Protein AF-A0A3A2Z6E2-F1 (afdb_monomer_lite)

Structure (mmCIF, N/CA/C/O backbone):
data_AF-A0A3A2Z6E2-F1
#
_entry.id   AF-A0A3A2Z6E2-F1
#
loop_
_atom_site.group_PDB
_atom_site.id
_atom_site.type_symbol
_atom_site.label_atom_id
_atom_site.label_alt_id
_atom_site.label_comp_id
_atom_site.label_asym_id
_atom_site.label_entity_id
_atom_site.label_seq_id
_atom_site.pdbx_PDB_ins_code
_atom_site.Cartn_x
_atom_site.Cartn_y
_atom_site.Cartn_z
_atom_site.occupancy
_atom_site.B_iso_or_equiv
_atom_site.auth_seq_id
_atom_site.auth_comp_id
_atom_site.auth_asym_id
_atom_site.auth_atom_id
_atom_site.pdbx_PDB_model_num
ATOM 1 N N . MET A 1 1 ? 8.514 -3.603 -12.196 1.00 96.50 1 MET A N 1
ATOM 2 C CA . MET A 1 1 ? 9.382 -4.100 -11.099 1.00 96.50 1 MET A CA 1
ATOM 3 C C . MET A 1 1 ? 9.229 -5.622 -11.024 1.00 96.50 1 MET A C 1
ATOM 5 O O . MET A 1 1 ? 8.134 -6.071 -11.346 1.00 96.50 1 MET A O 1
ATOM 9 N N . PRO A 1 2 ? 10.244 -6.446 -10.675 1.00 97.88 2 PRO A N 1
ATOM 10 C CA . PRO A 1 2 ? 10.047 -7.892 -10.561 1.00 97.88 2 PRO A CA 1
ATOM 11 C C . PRO A 1 2 ? 8.904 -8.237 -9.587 1.00 97.88 2 PRO A C 1
ATOM 13 O O . PRO A 1 2 ? 8.837 -7.623 -8.518 1.00 97.88 2 PRO A O 1
ATOM 16 N N . PRO A 1 3 ? 8.037 -9.223 -9.897 1.00 98.06 3 PRO A N 1
ATOM 17 C CA . PRO A 1 3 ? 6.876 -9.542 -9.062 1.00 98.06 3 PRO A CA 1
ATOM 18 C C . PRO A 1 3 ? 7.224 -9.853 -7.603 1.00 98.06 3 PRO A C 1
ATOM 20 O O . PRO A 1 3 ? 6.473 -9.490 -6.706 1.00 98.06 3 PRO A O 1
ATOM 23 N N . GLY A 1 4 ? 8.382 -10.475 -7.349 1.00 98.50 4 GLY A N 1
ATOM 24 C CA . GLY A 1 4 ? 8.850 -10.756 -5.989 1.00 98.50 4 GLY A CA 1
ATOM 25 C C . GLY A 1 4 ? 9.032 -9.497 -5.135 1.00 98.50 4 GLY A C 1
ATOM 26 O O . GLY A 1 4 ? 8.620 -9.490 -3.981 1.00 98.50 4 GLY A O 1
ATOM 27 N N . VAL A 1 5 ? 9.556 -8.411 -5.716 1.00 98.56 5 VAL A N 1
ATOM 28 C CA . VAL A 1 5 ? 9.747 -7.127 -5.015 1.00 98.56 5 VAL A CA 1
ATOM 29 C C . VAL A 1 5 ? 8.400 -6.459 -4.730 1.00 98.56 5 VAL A C 1
ATOM 31 O O . VAL A 1 5 ? 8.184 -5.943 -3.640 1.00 98.56 5 VAL A O 1
ATOM 34 N N . VAL A 1 6 ? 7.458 -6.510 -5.677 1.00 98.81 6 VAL A N 1
ATOM 35 C CA . VAL A 1 6 ? 6.100 -5.973 -5.471 1.00 98.81 6 VAL A CA 1
ATOM 36 C C . VAL A 1 6 ? 5.385 -6.723 -4.343 1.00 98.81 6 VAL A C 1
ATOM 38 O O . VAL A 1 6 ? 4.826 -6.100 -3.443 1.00 98.81 6 VAL A O 1
ATOM 41 N N . LYS A 1 7 ? 5.453 -8.061 -4.340 1.00 98.81 7 LYS A N 1
ATOM 42 C CA . LYS A 1 7 ? 4.878 -8.879 -3.262 1.00 98.81 7 LYS A CA 1
ATOM 43 C C . LYS A 1 7 ? 5.528 -8.583 -1.909 1.00 98.81 7 LYS A C 1
ATOM 45 O O . LYS A 1 7 ? 4.815 -8.472 -0.915 1.00 98.81 7 LYS A O 1
ATOM 50 N N . ALA A 1 8 ? 6.850 -8.401 -1.877 1.00 98.88 8 ALA A N 1
ATOM 51 C CA . ALA A 1 8 ? 7.582 -8.030 -0.666 1.00 98.88 8 ALA A CA 1
ATOM 52 C C . ALA A 1 8 ? 7.115 -6.680 -0.099 1.00 98.88 8 ALA A C 1
ATOM 54 O O . ALA A 1 8 ? 6.876 -6.583 1.102 1.00 98.88 8 ALA A O 1
ATOM 55 N N . PHE A 1 9 ? 6.856 -5.678 -0.948 1.00 98.81 9 PHE A N 1
ATOM 56 C CA . PHE A 1 9 ? 6.237 -4.423 -0.507 1.00 98.81 9 PHE A CA 1
ATOM 57 C C . PHE A 1 9 ? 4.860 -4.638 0.132 1.00 98.81 9 PHE A C 1
ATOM 59 O O . PHE A 1 9 ? 4.569 -4.019 1.154 1.00 98.81 9 PHE A O 1
ATOM 66 N N . GLY A 1 10 ? 4.029 -5.531 -0.413 1.00 98.81 10 GLY A N 1
ATOM 67 C CA . GLY A 1 10 ? 2.759 -5.913 0.217 1.00 98.81 10 GLY A CA 1
ATOM 68 C C . GLY A 1 10 ? 2.952 -6.465 1.635 1.00 98.81 10 GLY A C 1
ATOM 69 O O . GLY A 1 10 ? 2.310 -6.005 2.577 1.00 98.81 10 GLY A O 1
ATOM 70 N N . ILE A 1 11 ? 3.904 -7.384 1.817 1.00 98.88 11 ILE A N 1
ATOM 71 C CA . ILE A 1 11 ? 4.241 -7.947 3.137 1.00 98.88 11 ILE A CA 1
ATOM 72 C C . ILE A 1 11 ? 4.726 -6.844 4.089 1.00 98.88 11 ILE A C 1
ATOM 74 O O . ILE A 1 11 ? 4.202 -6.705 5.197 1.00 98.88 11 ILE A O 1
ATOM 78 N N . LEU A 1 12 ? 5.686 -6.029 3.645 1.00 98.88 12 LEU A N 1
ATOM 79 C CA . LEU A 1 12 ? 6.286 -4.953 4.433 1.00 98.88 12 LEU A CA 1
ATOM 80 C C . LEU A 1 12 ? 5.238 -3.941 4.909 1.00 98.88 12 LEU A C 1
A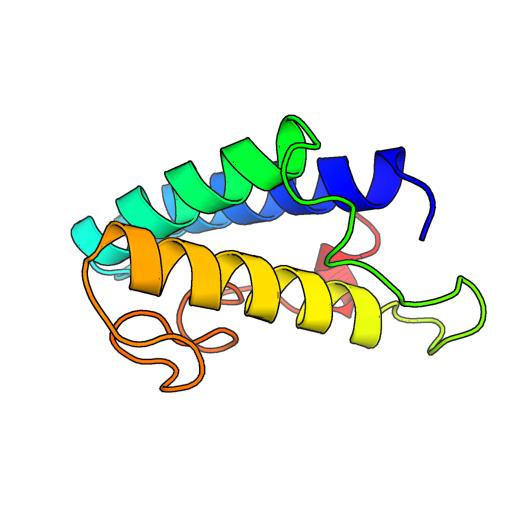TOM 82 O O . LEU A 1 12 ? 5.190 -3.611 6.094 1.00 98.88 12 LEU A O 1
ATOM 86 N N . LYS A 1 13 ? 4.379 -3.450 4.008 1.00 98.75 13 LYS A N 1
ATOM 87 C CA . LYS A 1 13 ? 3.378 -2.426 4.346 1.00 98.75 13 LYS A CA 1
ATOM 88 C C . LYS A 1 13 ? 2.272 -2.974 5.250 1.00 98.75 13 LYS A C 1
ATOM 90 O O . LYS A 1 13 ? 1.832 -2.260 6.149 1.00 98.75 13 LYS A O 1
ATOM 95 N N . GLY A 1 14 ? 1.878 -4.239 5.087 1.00 98.75 14 GLY A N 1
ATOM 96 C CA . GLY A 1 14 ? 0.952 -4.905 6.011 1.00 98.75 14 GLY A CA 1
ATOM 97 C C . GLY A 1 14 ? 1.539 -5.066 7.418 1.00 98.75 14 GLY A C 1
ATOM 98 O O . GLY A 1 14 ? 0.876 -4.762 8.415 1.00 98.75 14 GLY A O 1
ATOM 99 N N . ALA A 1 15 ? 2.812 -5.466 7.513 1.00 98.81 15 ALA A N 1
ATOM 100 C CA . ALA A 1 15 ? 3.524 -5.562 8.786 1.00 98.81 15 ALA A CA 1
ATOM 101 C C . ALA A 1 15 ? 3.661 -4.190 9.469 1.00 98.81 15 ALA A C 1
ATOM 103 O O . ALA A 1 15 ? 3.349 -4.055 10.655 1.00 98.81 15 ALA A O 1
ATOM 104 N N . ALA A 1 16 ? 4.055 -3.158 8.716 1.00 98.81 16 ALA A N 1
ATOM 105 C CA . ALA A 1 16 ? 4.178 -1.793 9.219 1.00 98.81 16 ALA A CA 1
ATOM 106 C C . ALA A 1 16 ? 2.839 -1.250 9.741 1.00 98.81 16 ALA A C 1
ATOM 108 O O . ALA A 1 16 ? 2.788 -0.727 10.852 1.00 98.81 16 ALA A O 1
ATOM 109 N N . ALA A 1 17 ? 1.741 -1.431 9.000 1.00 98.81 17 ALA A N 1
ATOM 110 C CA . ALA A 1 17 ? 0.407 -1.020 9.442 1.00 98.81 17 ALA A CA 1
ATOM 111 C C . ALA A 1 17 ? -0.013 -1.724 10.742 1.00 98.81 17 ALA A C 1
ATOM 113 O O . ALA A 1 17 ? -0.476 -1.069 11.677 1.00 98.81 17 ALA A O 1
ATOM 114 N N . THR A 1 18 ? 0.231 -3.035 10.842 1.00 98.75 18 THR A N 1
ATOM 115 C CA . THR A 1 18 ? -0.063 -3.831 12.047 1.00 98.75 18 THR A CA 1
ATOM 116 C C . THR A 1 18 ? 0.667 -3.301 13.282 1.00 98.75 18 THR A C 1
ATOM 118 O O . THR A 1 18 ? 0.093 -3.240 14.372 1.00 98.75 18 THR A O 1
ATOM 121 N N . VAL A 1 19 ? 1.930 -2.894 13.132 1.00 98.75 19 VAL A N 1
ATOM 122 C CA . VAL A 1 19 ? 2.706 -2.292 14.224 1.00 98.75 19 VAL A CA 1
ATOM 123 C C . VAL A 1 19 ? 2.229 -0.869 14.514 1.00 98.75 19 VAL A C 1
ATOM 125 O O . VAL A 1 19 ? 1.988 -0.545 15.675 1.00 98.75 19 VAL A O 1
ATOM 128 N N . ASN A 1 20 ? 2.032 -0.034 13.493 1.00 98.81 20 ASN A N 1
ATOM 129 C CA . ASN A 1 20 ? 1.640 1.369 13.649 1.00 98.81 20 ASN A CA 1
ATOM 130 C C . ASN A 1 20 ? 0.265 1.542 14.317 1.00 98.81 20 ASN A C 1
ATOM 132 O O . ASN A 1 20 ? 0.065 2.535 15.016 1.00 98.81 20 ASN A O 1
ATOM 136 N N . MET A 1 21 ? -0.653 0.570 14.210 1.00 98.69 21 MET A N 1
ATOM 137 C CA . MET A 1 21 ? -1.911 0.572 14.984 1.00 98.69 21 MET A CA 1
ATOM 138 C C . MET A 1 21 ? -1.680 0.607 16.504 1.00 98.69 21 MET A C 1
ATOM 140 O O . MET A 1 21 ? -2.501 1.140 17.245 1.00 98.69 21 MET A O 1
ATOM 144 N N . LYS A 1 22 ? -0.538 0.102 16.991 1.00 98.44 22 LYS A N 1
ATOM 145 C CA . LYS A 1 22 ? -0.149 0.179 18.411 1.00 98.44 22 LYS A CA 1
ATOM 146 C C . LYS A 1 22 ? 0.437 1.539 18.807 1.00 98.44 22 LYS A C 1
ATOM 148 O O . LYS A 1 22 ? 0.582 1.805 19.996 1.00 98.44 22 LYS A O 1
ATOM 153 N N . TYR A 1 23 ? 0.779 2.381 17.830 1.00 98.19 23 TYR A N 1
ATOM 154 C CA . TYR A 1 23 ? 1.499 3.646 18.010 1.00 98.19 23 TYR A CA 1
ATOM 155 C C . TYR A 1 23 ? 0.759 4.861 17.425 1.00 98.19 23 TYR A C 1
ATOM 157 O O . TYR A 1 23 ? 1.366 5.907 17.209 1.00 98.19 23 TYR A O 1
ATOM 165 N N . GLY A 1 24 ? -0.555 4.747 17.207 1.00 97.69 24 GLY A N 1
ATOM 166 C CA . GLY A 1 24 ? -1.420 5.889 16.894 1.00 97.69 24 GLY A CA 1
ATOM 167 C C . GLY A 1 24 ? -2.044 5.896 15.500 1.00 97.69 24 GLY A C 1
ATOM 168 O O . GLY A 1 24 ? -2.792 6.823 15.199 1.00 97.69 24 GLY A O 1
ATOM 169 N N . LEU A 1 25 ? -1.800 4.884 14.662 1.00 98.69 25 LEU A N 1
ATOM 170 C CA . LEU A 1 25 ? -2.603 4.691 13.452 1.00 98.69 25 LEU A CA 1
ATOM 171 C C . LEU A 1 25 ? -4.021 4.248 13.841 1.00 98.69 25 LEU A C 1
ATOM 173 O O . LEU A 1 25 ? -4.181 3.312 14.624 1.00 98.69 25 LEU A O 1
ATOM 177 N N . ASP A 1 26 ? -5.041 4.900 13.278 1.00 98.56 26 ASP A N 1
ATOM 178 C CA . ASP A 1 26 ? -6.439 4.510 13.485 1.00 98.56 26 ASP A CA 1
ATOM 179 C C . ASP A 1 26 ? -6.652 3.028 13.102 1.00 98.56 26 ASP A C 1
ATOM 181 O O . ASP A 1 26 ? -6.297 2.643 11.982 1.00 98.56 26 ASP A O 1
ATOM 185 N N . PRO A 1 27 ? -7.231 2.188 13.985 1.00 98.56 27 PRO A N 1
ATOM 186 C CA . PRO A 1 27 ? -7.374 0.760 13.715 1.00 98.56 27 PRO A CA 1
ATOM 187 C C . PRO A 1 27 ? -8.178 0.430 12.455 1.00 98.56 27 PRO A C 1
ATOM 189 O O . PRO A 1 27 ? -7.813 -0.495 11.738 1.00 98.56 27 PRO A O 1
ATOM 192 N N . LYS A 1 28 ? -9.216 1.206 12.113 1.00 98.50 28 LYS A N 1
ATOM 193 C CA . LYS A 1 28 ? -10.013 0.945 10.901 1.00 98.50 28 LYS A CA 1
ATOM 194 C C . LYS A 1 28 ? -9.203 1.233 9.641 1.00 98.50 28 LYS A C 1
ATOM 196 O O . LYS A 1 28 ? -9.276 0.481 8.671 1.00 98.50 28 LYS A O 1
ATOM 201 N N . VAL A 1 29 ? -8.410 2.307 9.657 1.00 98.75 29 VAL A N 1
ATOM 202 C CA . VAL A 1 29 ? -7.455 2.609 8.581 1.00 98.75 29 VAL A CA 1
ATOM 203 C C . VAL A 1 29 ? -6.385 1.518 8.495 1.00 98.75 29 VAL A C 1
ATOM 205 O O . VAL A 1 29 ? -6.092 1.037 7.402 1.00 98.75 29 VAL A O 1
ATOM 208 N N . GLY A 1 30 ? -5.819 1.094 9.626 1.00 98.75 30 GLY A N 1
ATOM 209 C CA . GLY A 1 30 ? -4.782 0.061 9.679 1.00 98.75 30 GLY A CA 1
ATOM 210 C C . GLY A 1 30 ? -5.254 -1.315 9.199 1.00 98.75 30 GLY A C 1
ATOM 211 O O . GLY A 1 30 ? -4.527 -1.984 8.461 1.00 98.75 30 GLY A O 1
ATOM 212 N N . GLU A 1 31 ? -6.477 -1.719 9.539 1.00 98.81 31 GLU A N 1
ATOM 213 C CA . GLU A 1 31 ? -7.107 -2.955 9.057 1.00 98.81 31 GLU A CA 1
ATOM 214 C C . GLU A 1 31 ? -7.317 -2.921 7.537 1.00 98.81 31 GLU A C 1
ATOM 216 O O . GLU A 1 31 ? -6.924 -3.861 6.841 1.00 98.81 31 GLU A O 1
ATOM 221 N N . ALA A 1 32 ? -7.834 -1.812 6.995 1.00 98.88 32 ALA A N 1
ATOM 222 C CA . ALA A 1 32 ? -8.013 -1.644 5.552 1.00 98.88 32 ALA A CA 1
ATOM 223 C C . ALA A 1 32 ? -6.674 -1.648 4.791 1.00 98.88 32 ALA A C 1
ATOM 225 O O . ALA A 1 32 ? -6.567 -2.268 3.729 1.00 98.88 32 ALA A O 1
ATOM 226 N N . ILE A 1 33 ? -5.633 -1.009 5.341 1.00 98.94 33 ILE A N 1
ATOM 227 C CA . ILE A 1 33 ? -4.272 -1.060 4.784 1.00 98.94 33 ILE A CA 1
ATOM 228 C C . ILE A 1 33 ? -3.744 -2.493 4.803 1.00 98.94 33 ILE A C 1
ATOM 230 O O . ILE A 1 33 ? -3.211 -2.950 3.796 1.00 98.94 33 ILE A O 1
ATOM 234 N N . THR A 1 34 ? -3.903 -3.213 5.914 1.00 98.88 34 THR A N 1
ATOM 235 C CA . THR A 1 34 ? -3.430 -4.599 6.048 1.00 98.88 34 THR A CA 1
ATOM 236 C C . THR A 1 34 ? -4.103 -5.514 5.026 1.00 98.88 34 THR A C 1
ATOM 238 O O . THR A 1 34 ? -3.424 -6.302 4.366 1.00 98.88 34 THR A O 1
ATOM 241 N N . GLN A 1 35 ? -5.414 -5.363 4.819 1.00 98.88 35 GLN A N 1
ATOM 242 C CA . GLN A 1 35 ? -6.147 -6.106 3.795 1.00 98.88 35 GLN A CA 1
ATOM 243 C C . GLN A 1 35 ? -5.647 -5.776 2.379 1.00 98.88 35 GLN A C 1
ATOM 245 O O . GLN A 1 35 ? -5.315 -6.687 1.620 1.00 98.88 35 GLN A O 1
ATOM 250 N N . ALA A 1 36 ? -5.540 -4.492 2.025 1.00 98.88 36 ALA A N 1
ATOM 251 C CA . ALA A 1 36 ? -5.045 -4.064 0.714 1.00 98.88 36 ALA A CA 1
ATOM 252 C C . ALA A 1 36 ? -3.600 -4.529 0.452 1.00 98.88 36 ALA A C 1
ATOM 254 O O . ALA A 1 36 ? -3.267 -4.980 -0.644 1.00 98.88 36 ALA A O 1
ATOM 255 N N . ALA A 1 37 ? -2.742 -4.466 1.468 1.00 98.88 37 ALA A N 1
ATOM 256 C CA . ALA A 1 37 ? -1.359 -4.915 1.391 1.00 98.88 37 ALA A CA 1
ATOM 257 C C . ALA A 1 37 ? -1.260 -6.442 1.200 1.00 98.88 37 ALA A C 1
ATOM 259 O O . ALA A 1 37 ? -0.415 -6.905 0.430 1.00 98.88 37 ALA A O 1
ATOM 260 N N . SER A 1 38 ? -2.168 -7.221 1.802 1.00 98.88 38 SER A N 1
ATOM 261 C CA . SER A 1 38 ? -2.287 -8.663 1.544 1.00 98.88 38 SER A CA 1
ATOM 262 C C . SER A 1 38 ? -2.650 -8.959 0.088 1.00 98.88 38 SER A C 1
ATOM 264 O O . SER A 1 38 ? -2.101 -9.887 -0.495 1.00 98.88 38 SER A O 1
ATOM 266 N N . GLU A 1 39 ? -3.522 -8.169 -0.545 1.00 98.88 39 GLU A N 1
ATOM 267 C CA . GLU A 1 39 ? -3.845 -8.354 -1.967 1.00 98.88 39 GLU A CA 1
ATOM 268 C C . GLU A 1 39 ? -2.636 -8.081 -2.883 1.00 98.88 39 GLU A C 1
ATOM 270 O O . GLU A 1 39 ? -2.449 -8.778 -3.887 1.00 98.88 39 GLU A O 1
ATOM 275 N N . VAL A 1 40 ? -1.774 -7.122 -2.519 1.00 98.81 40 VAL A N 1
ATOM 276 C CA . VAL A 1 40 ? -0.480 -6.896 -3.191 1.00 98.81 40 VAL A CA 1
ATOM 277 C C . VAL A 1 40 ? 0.464 -8.083 -2.974 1.00 98.81 40 VAL A C 1
ATOM 279 O O . VAL A 1 40 ? 1.050 -8.575 -3.940 1.00 98.81 40 VAL A O 1
ATOM 282 N N . ALA A 1 41 ? 0.583 -8.576 -1.738 1.00 98.81 41 ALA A N 1
ATOM 283 C CA . ALA A 1 41 ? 1.428 -9.724 -1.392 1.00 98.81 41 ALA A CA 1
ATOM 284 C C . ALA A 1 41 ? 0.997 -11.014 -2.118 1.00 98.81 41 ALA A C 1
ATOM 286 O O . ALA A 1 41 ? 1.840 -11.766 -2.613 1.00 98.81 41 ALA A O 1
ATOM 287 N N . ASP A 1 42 ? -0.311 -11.220 -2.278 1.00 98.69 42 ASP A N 1
ATOM 288 C CA . ASP A 1 42 ? -0.894 -12.327 -3.046 1.00 98.69 42 ASP A CA 1
ATOM 289 C C . ASP A 1 42 ? -0.677 -12.171 -4.562 1.00 98.69 42 ASP A C 1
ATOM 291 O O . ASP A 1 42 ? -0.770 -13.135 -5.324 1.00 98.69 42 ASP A O 1
ATOM 295 N N . GLY A 1 43 ? -0.355 -10.960 -5.019 1.00 98.44 43 GLY A N 1
ATOM 296 C CA . GLY A 1 43 ? -0.163 -10.622 -6.425 1.00 98.44 43 GLY A CA 1
ATOM 297 C C . GLY A 1 43 ? -1.444 -10.350 -7.207 1.00 98.44 43 GLY A C 1
ATOM 298 O O . GLY A 1 43 ? -1.425 -10.429 -8.431 1.00 98.44 43 GLY A O 1
ATOM 299 N N . LYS A 1 44 ? -2.538 -9.996 -6.529 1.00 98.69 44 LYS A N 1
ATOM 300 C CA . LYS A 1 44 ? -3.833 -9.687 -7.161 1.00 98.69 44 LYS A CA 1
ATOM 301 C C . LYS A 1 44 ? -3.852 -8.328 -7.867 1.00 98.69 44 LYS A C 1
ATOM 303 O O . LYS A 1 44 ? -4.696 -8.105 -8.721 1.00 98.69 44 LYS A O 1
ATOM 308 N N . LEU A 1 45 ? -2.922 -7.435 -7.519 1.00 98.56 45 LEU A N 1
ATOM 309 C CA . LEU A 1 45 ? -2.880 -6.042 -7.987 1.00 98.56 45 LEU A CA 1
ATOM 310 C C . LEU A 1 45 ? -1.677 -5.739 -8.900 1.00 98.56 45 LEU A C 1
ATOM 312 O O . LEU A 1 45 ? -1.269 -4.586 -9.017 1.00 98.56 45 LEU A O 1
ATOM 316 N N . MET A 1 46 ? -1.076 -6.759 -9.523 1.00 98.44 46 MET A N 1
ATOM 317 C CA . MET A 1 46 ? 0.187 -6.626 -10.274 1.00 98.44 46 MET A CA 1
ATOM 318 C C . MET A 1 46 ? 0.120 -5.623 -11.433 1.00 98.44 46 MET A C 1
ATOM 320 O O . MET A 1 46 ? 1.102 -4.924 -11.685 1.00 98.44 46 MET A O 1
ATOM 324 N N . ASP A 1 47 ? -1.043 -5.479 -12.070 1.00 98.50 47 ASP A N 1
ATOM 325 C CA . ASP A 1 47 ? -1.248 -4.552 -13.191 1.00 98.50 47 ASP A CA 1
ATOM 326 C C . ASP A 1 47 ? -1.124 -3.070 -12.788 1.00 98.50 47 ASP A C 1
ATOM 328 O O . ASP A 1 47 ? -0.967 -2.196 -13.640 1.00 98.50 47 ASP A O 1
ATOM 332 N N . HIS A 1 48 ? -1.130 -2.768 -11.485 1.00 98.62 48 HIS A N 1
ATOM 333 C CA . HIS A 1 48 ? -1.003 -1.410 -10.950 1.00 98.62 48 HIS A CA 1
ATOM 334 C C . HIS A 1 48 ? 0.444 -0.996 -10.621 1.00 98.62 48 HIS A C 1
ATOM 336 O O . HIS A 1 48 ? 0.666 0.079 -10.055 1.00 98.62 48 HIS A O 1
ATOM 342 N N . PHE A 1 49 ? 1.437 -1.813 -10.997 1.00 98.69 49 PHE A N 1
ATOM 343 C CA . PHE A 1 49 ? 2.863 -1.562 -10.746 1.00 98.69 49 PHE A CA 1
ATOM 344 C C . PHE A 1 49 ? 3.681 -1.406 -12.044 1.00 98.69 49 PHE A C 1
ATOM 346 O O . PHE A 1 49 ? 4.552 -2.232 -12.342 1.00 98.69 49 PHE A O 1
ATOM 353 N N . PRO A 1 50 ? 3.453 -0.335 -12.831 1.00 98.44 50 PRO A N 1
ATOM 354 C CA . PRO A 1 50 ? 4.019 -0.185 -14.175 1.00 98.44 50 PRO A CA 1
ATOM 355 C C . PRO A 1 50 ? 5.495 0.244 -14.192 1.00 98.44 50 PRO A C 1
ATOM 357 O O . PRO A 1 50 ? 6.110 0.311 -15.256 1.00 98.44 50 PRO A 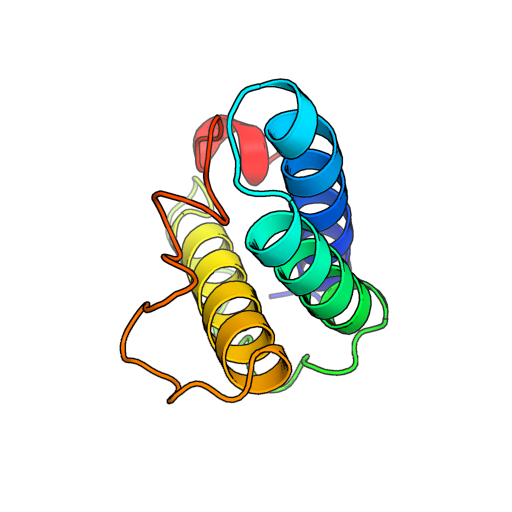O 1
ATOM 360 N N . LEU A 1 51 ? 6.079 0.580 -13.038 1.00 98.44 51 LEU A N 1
ATOM 361 C CA . LEU A 1 51 ? 7.411 1.179 -12.974 1.00 98.44 51 LEU A CA 1
ATOM 362 C C . LEU A 1 51 ? 8.519 0.190 -13.356 1.00 98.44 51 LEU A C 1
ATOM 364 O O . LEU A 1 51 ? 8.531 -0.976 -12.946 1.00 98.44 51 LEU A O 1
ATOM 368 N N . VAL A 1 52 ? 9.495 0.678 -14.117 1.00 97.88 52 VAL A N 1
ATOM 369 C CA . VAL A 1 52 ? 10.670 -0.089 -14.549 1.00 97.88 52 VAL A CA 1
ATOM 370 C C . VAL A 1 52 ? 11.759 -0.124 -13.471 1.00 97.88 52 VAL A C 1
ATOM 372 O O . VAL A 1 52 ? 11.737 0.642 -12.513 1.00 97.88 52 VAL A O 1
ATOM 375 N N . VAL A 1 53 ? 12.738 -1.021 -13.637 1.00 98.19 53 VAL A N 1
ATOM 376 C CA . VAL A 1 53 ? 13.897 -1.140 -12.727 1.00 98.19 53 VAL A CA 1
ATOM 377 C C . VAL A 1 53 ? 14.762 0.127 -12.740 1.00 98.19 53 VAL A C 1
ATOM 379 O O . VAL A 1 53 ? 15.274 0.538 -11.703 1.00 98.19 53 VAL A O 1
ATOM 382 N N . TRP A 1 54 ? 14.899 0.763 -13.905 1.00 98.25 54 TRP A N 1
ATOM 383 C CA . TRP A 1 54 ? 15.752 1.931 -14.133 1.00 98.25 54 TRP A CA 1
ATOM 384 C C . TRP A 1 54 ? 15.090 3.229 -13.649 1.00 98.25 54 TRP A C 1
ATOM 386 O O . TRP A 1 54 ? 14.634 4.053 -14.437 1.00 98.25 54 TRP A O 1
ATOM 396 N N . GLN A 1 55 ? 15.004 3.374 -12.331 1.00 98.12 55 GLN A N 1
ATOM 397 C CA . GLN A 1 55 ? 14.436 4.525 -11.621 1.00 98.12 55 GLN A CA 1
ATOM 398 C C . GLN A 1 55 ? 15.482 5.108 -10.646 1.00 98.12 55 GLN A C 1
ATOM 400 O O . GLN A 1 55 ? 16.678 4.877 -10.821 1.00 98.12 55 GLN A O 1
ATOM 405 N N . THR A 1 56 ? 15.077 5.863 -9.615 1.00 96.62 56 THR A N 1
ATOM 406 C CA . THR A 1 56 ? 16.035 6.291 -8.576 1.00 96.62 56 THR A CA 1
ATOM 407 C C . THR A 1 56 ? 16.675 5.091 -7.866 1.00 96.62 56 THR A C 1
ATOM 409 O O . THR A 1 56 ? 16.003 4.095 -7.590 1.00 96.62 56 THR A O 1
ATOM 412 N N . GLY A 1 57 ? 17.956 5.202 -7.507 1.00 96.81 57 GLY A N 1
ATOM 413 C CA . GLY A 1 57 ? 18.701 4.127 -6.838 1.00 96.81 57 GLY A CA 1
ATOM 414 C C . GLY A 1 57 ? 18.177 3.775 -5.441 1.00 96.81 57 GLY A C 1
ATOM 415 O O . GLY A 1 57 ? 18.358 2.65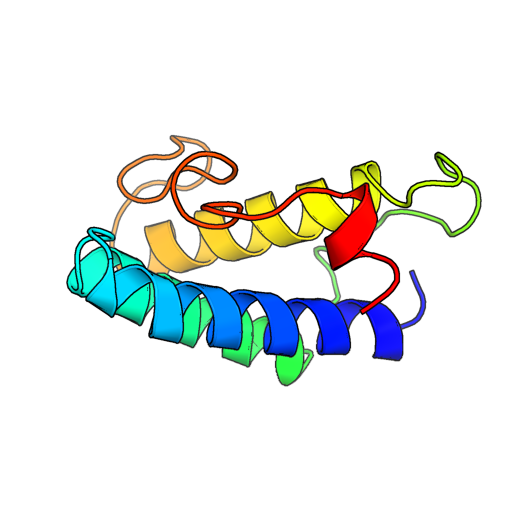1 -4.990 1.00 96.81 57 GLY A O 1
ATOM 416 N N . SER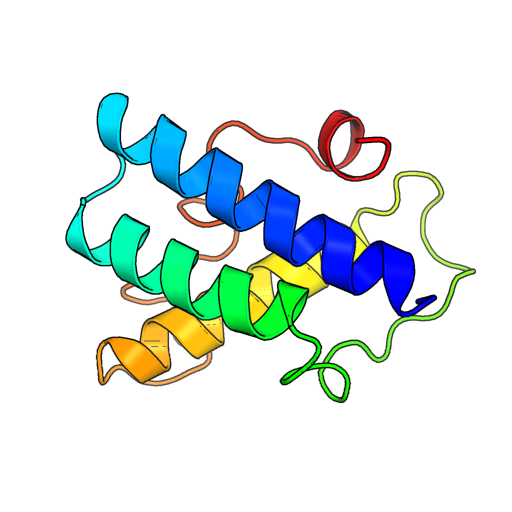 A 1 58 ? 17.474 4.700 -4.780 1.00 97.25 58 SER A N 1
ATOM 417 C CA . SER A 1 58 ? 16.796 4.454 -3.498 1.00 97.25 58 SER A CA 1
ATOM 418 C C . SER A 1 58 ? 15.447 3.737 -3.643 1.00 97.25 58 SER A C 1
ATOM 420 O O . SER A 1 58 ? 14.769 3.509 -2.646 1.00 97.25 58 SER A O 1
ATOM 422 N N . GLY A 1 59 ? 14.993 3.450 -4.870 1.00 9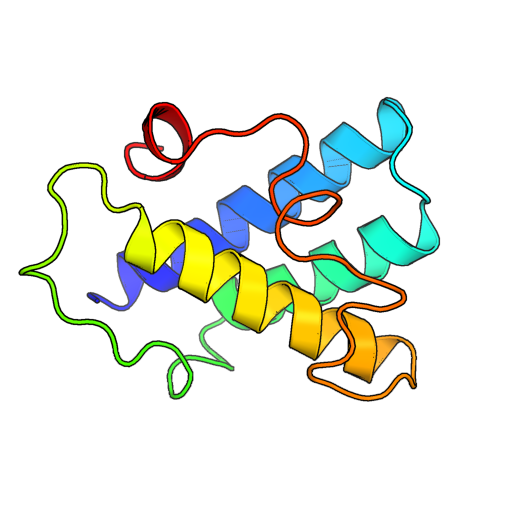8.19 59 GLY A N 1
ATOM 423 C CA . GLY A 1 59 ? 13.710 2.790 -5.120 1.00 98.19 59 GLY A CA 1
ATOM 424 C C . GLY A 1 59 ? 12.475 3.599 -4.703 1.00 98.19 59 GLY A C 1
ATOM 425 O O . GLY A 1 59 ? 11.375 3.052 -4.606 1.00 98.19 59 GLY A O 1
ATOM 426 N N . THR A 1 60 ? 12.627 4.909 -4.475 1.00 98.38 60 THR A N 1
ATOM 427 C CA . THR A 1 60 ? 11.569 5.789 -3.958 1.00 98.38 60 THR A CA 1
ATOM 428 C C . THR A 1 60 ? 10.304 5.761 -4.812 1.00 98.38 60 THR A C 1
ATOM 430 O O . THR A 1 60 ? 9.217 5.745 -4.239 1.00 98.38 60 THR A O 1
ATOM 433 N N . GLN A 1 61 ? 10.392 5.692 -6.148 1.00 98.69 61 GLN A N 1
ATOM 434 C CA . GLN A 1 61 ? 9.175 5.630 -6.967 1.00 98.69 61 GLN A CA 1
ATOM 435 C C . GLN A 1 61 ? 8.408 4.316 -6.760 1.00 98.69 61 GLN A C 1
ATOM 437 O O . GLN A 1 61 ? 7.187 4.346 -6.685 1.00 98.69 61 GLN A O 1
ATOM 442 N N . SER A 1 62 ? 9.085 3.177 -6.580 1.00 98.62 62 SER A N 1
ATOM 443 C CA . SER A 1 62 ? 8.413 1.902 -6.272 1.00 98.62 62 SER A CA 1
ATOM 444 C C . SER A 1 62 ? 7.847 1.849 -4.851 1.00 98.62 62 SER A C 1
ATOM 446 O O . SER A 1 62 ? 6.761 1.300 -4.655 1.00 98.62 62 SER A O 1
ATOM 448 N N . ASN A 1 63 ? 8.512 2.485 -3.877 1.00 98.81 63 ASN A N 1
ATOM 449 C CA . ASN A 1 63 ? 7.934 2.693 -2.545 1.00 98.81 63 ASN A CA 1
ATOM 450 C C . ASN A 1 63 ? 6.646 3.527 -2.633 1.00 98.81 63 ASN A C 1
ATOM 452 O O . ASN A 1 63 ? 5.612 3.122 -2.111 1.00 98.81 63 ASN A O 1
ATOM 456 N N . MET A 1 64 ? 6.685 4.658 -3.345 1.00 98.75 64 MET A N 1
ATOM 457 C CA . MET A 1 64 ? 5.518 5.528 -3.516 1.00 98.75 64 MET A CA 1
ATOM 458 C C . MET A 1 64 ? 4.393 4.862 -4.307 1.00 98.75 64 MET A C 1
ATOM 460 O O . MET A 1 64 ? 3.245 4.947 -3.889 1.00 98.75 64 MET A O 1
ATOM 464 N N . ASN A 1 65 ? 4.703 4.132 -5.378 1.00 98.81 65 ASN A N 1
ATOM 465 C CA . ASN A 1 65 ? 3.704 3.382 -6.135 1.00 98.81 65 ASN A CA 1
ATOM 466 C C . ASN A 1 65 ? 3.019 2.325 -5.254 1.00 98.81 65 ASN A C 1
ATOM 468 O O . ASN A 1 65 ? 1.796 2.234 -5.270 1.00 98.81 65 ASN A O 1
ATOM 472 N N . SER A 1 66 ? 3.772 1.614 -4.408 1.00 98.81 66 SER A N 1
ATOM 473 C CA . SER A 1 66 ? 3.194 0.693 -3.419 1.00 98.81 66 SER A CA 1
ATOM 474 C C . SER A 1 66 ? 2.298 1.415 -2.412 1.00 98.81 66 SER A C 1
ATOM 476 O O . SER A 1 66 ? 1.180 0.967 -2.158 1.00 98.81 66 SER A O 1
ATOM 478 N N . ASN A 1 67 ? 2.744 2.561 -1.889 1.00 98.88 67 ASN A N 1
ATOM 479 C CA . ASN A 1 67 ? 1.950 3.378 -0.972 1.00 98.88 67 ASN A CA 1
ATOM 480 C C . ASN A 1 67 ? 0.625 3.830 -1.606 1.00 98.88 67 ASN A C 1
ATOM 482 O O . ASN A 1 67 ? -0.417 3.766 -0.960 1.00 98.88 67 ASN A O 1
ATOM 486 N N . GLU A 1 68 ? 0.652 4.278 -2.861 1.00 98.94 68 GLU A N 1
ATOM 487 C CA . GLU A 1 68 ? -0.520 4.779 -3.588 1.00 98.94 68 GLU A CA 1
ATOM 488 C C . GLU A 1 68 ? -1.496 3.668 -3.983 1.00 98.94 68 GLU A C 1
ATOM 490 O O . GLU A 1 68 ? -2.705 3.853 -3.834 1.00 98.94 68 GLU A O 1
ATOM 495 N N . VAL A 1 69 ? -1.005 2.511 -4.438 1.00 98.88 69 VAL A N 1
ATOM 496 C CA . VAL A 1 69 ? -1.859 1.352 -4.754 1.00 98.88 69 VAL A CA 1
ATOM 497 C C . VAL A 1 69 ? -2.574 0.866 -3.496 1.00 98.88 69 VAL A C 1
ATOM 499 O O . VAL A 1 69 ? -3.796 0.724 -3.501 1.00 98.88 69 VAL A O 1
ATOM 502 N N . ILE A 1 70 ? -1.839 0.685 -2.397 1.00 98.94 70 ILE A N 1
ATOM 503 C CA . ILE A 1 70 ? -2.405 0.225 -1.123 1.00 98.94 70 ILE A CA 1
ATOM 504 C C . ILE A 1 70 ? -3.364 1.271 -0.543 1.00 98.94 70 ILE A C 1
ATOM 506 O O . ILE A 1 70 ? -4.448 0.913 -0.094 1.00 98.94 70 ILE A O 1
ATOM 510 N N . SER A 1 71 ? -3.013 2.560 -0.595 1.00 98.94 71 SER A N 1
ATOM 511 C CA . SER A 1 71 ? -3.887 3.657 -0.157 1.00 98.94 71 SER A CA 1
ATOM 512 C C . SER A 1 71 ? -5.208 3.661 -0.923 1.00 98.94 71 SER A C 1
ATOM 514 O O . SER A 1 71 ? -6.266 3.646 -0.299 1.00 98.94 71 SER A O 1
ATOM 516 N N . ASN A 1 72 ? -5.174 3.629 -2.256 1.00 98.88 72 ASN A N 1
ATOM 517 C CA . ASN A 1 72 ? -6.391 3.652 -3.066 1.00 98.88 72 ASN A CA 1
ATOM 518 C C . ASN A 1 72 ? -7.250 2.409 -2.851 1.00 98.88 72 ASN A C 1
ATOM 520 O O . ASN A 1 72 ? -8.465 2.531 -2.700 1.00 98.88 72 ASN A O 1
ATOM 524 N N . ARG A 1 73 ? -6.628 1.231 -2.767 1.00 98.88 73 ARG A N 1
ATOM 525 C CA . ARG A 1 73 ? -7.362 -0.004 -2.502 1.00 98.88 73 ARG A CA 1
ATOM 526 C C . ARG A 1 73 ? -7.987 -0.009 -1.106 1.00 98.88 73 ARG A C 1
ATOM 528 O O . ARG A 1 73 ? -9.139 -0.401 -0.961 1.00 98.88 73 ARG A O 1
ATOM 535 N N . ALA A 1 74 ? -7.281 0.487 -0.092 1.00 98.81 74 ALA A N 1
ATOM 536 C CA . ALA A 1 74 ? -7.829 0.638 1.254 1.00 98.81 74 ALA A CA 1
ATOM 537 C C . ALA A 1 74 ? -8.989 1.651 1.295 1.00 98.81 74 ALA A C 1
ATOM 539 O O . ALA A 1 74 ? -9.993 1.404 1.958 1.00 98.81 74 ALA A O 1
ATOM 540 N N . ILE A 1 75 ? -8.901 2.758 0.546 1.00 98.88 75 ILE A N 1
ATOM 541 C CA . ILE A 1 75 ? -10.012 3.712 0.389 1.00 98.88 75 ILE A CA 1
ATOM 542 C C . ILE A 1 75 ? -11.240 3.017 -0.204 1.00 98.88 75 ILE A C 1
ATOM 544 O O . ILE A 1 75 ? -12.340 3.198 0.312 1.00 98.88 75 ILE A O 1
ATOM 548 N N . GLU A 1 76 ? -11.059 2.214 -1.250 1.00 98.62 76 GLU A N 1
ATOM 549 C CA . GLU A 1 76 ? -12.147 1.467 -1.886 1.00 98.62 76 GLU A CA 1
ATOM 550 C C . GLU A 1 76 ? -12.770 0.430 -0.936 1.00 98.62 76 GLU A C 1
ATOM 552 O O . GLU A 1 76 ? -13.993 0.366 -0.826 1.00 98.62 76 GLU A O 1
ATOM 557 N N . ILE A 1 77 ? -11.954 -0.317 -0.180 1.00 98.62 77 ILE A N 1
ATOM 558 C CA . ILE A 1 77 ? -12.414 -1.248 0.871 1.00 98.62 77 ILE A CA 1
ATOM 559 C C . ILE A 1 77 ? -13.279 -0.522 1.914 1.00 98.62 77 ILE A C 1
ATOM 561 O O . ILE A 1 77 ? -14.276 -1.065 2.386 1.00 98.62 77 ILE A O 1
ATOM 565 N N . MET A 1 78 ? -12.932 0.723 2.245 1.00 98.31 78 MET A N 1
ATOM 566 C CA . MET A 1 78 ? -13.680 1.566 3.184 1.00 98.31 78 MET A CA 1
ATOM 567 C C . MET A 1 78 ? -14.879 2.294 2.544 1.00 98.31 78 MET A C 1
ATOM 569 O O . MET A 1 78 ? -15.513 3.113 3.209 1.00 98.31 78 MET A O 1
ATOM 573 N N . GLY A 1 79 ? -15.195 2.029 1.271 1.00 98.31 79 GLY A N 1
ATOM 574 C CA . GLY A 1 79 ? -16.306 2.656 0.545 1.00 98.31 79 GLY A CA 1
ATOM 575 C C . GLY A 1 79 ? -16.074 4.123 0.167 1.00 98.31 79 GLY A C 1
ATOM 576 O O . GLY A 1 79 ? -17.031 4.849 -0.099 1.00 98.31 79 GLY A O 1
ATOM 577 N N . GLY A 1 80 ? -14.823 4.587 0.180 1.00 97.69 80 GLY A N 1
ATOM 578 C CA . GLY A 1 80 ? -14.445 5.932 -0.245 1.00 97.69 80 GLY A CA 1
ATOM 579 C C . GLY A 1 80 ? -14.149 6.033 -1.744 1.00 97.69 80 GLY A C 1
ATOM 580 O O . GLY A 1 80 ? -14.218 5.063 -2.495 1.00 97.69 80 GLY A O 1
ATOM 581 N N . THR A 1 81 ? -13.762 7.232 -2.182 1.00 98.25 81 THR A N 1
ATOM 582 C CA . THR A 1 81 ? -13.426 7.509 -3.587 1.00 98.25 81 THR A CA 1
ATOM 583 C C . THR A 1 81 ? -11.913 7.481 -3.794 1.00 98.25 81 THR A C 1
ATOM 585 O O . THR A 1 81 ? -11.191 8.284 -3.194 1.00 98.25 81 THR A O 1
ATOM 588 N N . MET A 1 82 ? -11.421 6.595 -4.667 1.00 97.06 82 MET A N 1
ATOM 589 C CA . MET A 1 82 ? -9.998 6.525 -5.034 1.00 97.06 82 MET A CA 1
ATOM 590 C C . MET A 1 82 ? -9.449 7.883 -5.507 1.00 97.06 82 MET A C 1
ATOM 592 O O . MET A 1 82 ? -10.164 8.718 -6.057 1.00 97.06 82 MET A O 1
ATOM 596 N N . GLY A 1 83 ? -8.160 8.123 -5.275 1.00 96.44 83 GLY A N 1
ATOM 597 C CA . GLY A 1 83 ? -7.449 9.350 -5.646 1.00 96.44 83 GLY A CA 1
ATOM 598 C C . GLY A 1 83 ? -7.619 10.508 -4.658 1.00 96.44 83 GLY A C 1
ATOM 599 O O . GLY A 1 83 ? -6.800 11.428 -4.647 1.00 96.44 83 GLY A O 1
ATOM 600 N N . THR A 1 84 ? -8.616 10.450 -3.769 1.00 98.12 84 THR A N 1
ATOM 601 C CA . THR A 1 84 ? -8.867 11.508 -2.772 1.00 98.12 84 THR A CA 1
ATOM 602 C C . THR A 1 84 ? -7.852 11.532 -1.632 1.00 98.12 84 THR A C 1
ATOM 604 O O . THR A 1 84 ? -7.767 12.531 -0.916 1.00 98.12 84 THR A O 1
ATOM 607 N N . LYS A 1 85 ? -7.094 10.440 -1.445 1.00 98.44 85 LYS A N 1
ATOM 608 C CA . LYS A 1 85 ? -6.202 10.211 -0.294 1.00 98.44 85 LYS A CA 1
ATOM 609 C C . LYS A 1 85 ? -6.928 10.270 1.061 1.00 98.44 85 LYS A C 1
ATOM 611 O O . LYS A 1 85 ? -6.300 10.496 2.093 1.00 98.44 85 LYS A O 1
ATOM 616 N N . LYS A 1 86 ? -8.254 10.095 1.059 1.00 97.44 86 LYS A N 1
ATOM 617 C CA . LYS A 1 86 ? -9.110 10.073 2.246 1.00 97.44 86 LYS A CA 1
ATOM 618 C C . LYS A 1 86 ? -10.029 8.849 2.193 1.00 97.44 86 LYS A C 1
ATOM 620 O O . LYS A 1 86 ? -10.615 8.590 1.146 1.00 97.44 86 LYS A O 1
ATOM 625 N N . PRO A 1 87 ? -10.182 8.108 3.301 1.00 98.06 87 PRO A N 1
ATOM 626 C CA . PRO A 1 87 ? -9.562 8.330 4.614 1.00 98.06 87 PRO A CA 1
ATOM 627 C C . PRO A 1 87 ? -8.095 7.863 4.716 1.00 98.06 87 PRO A C 1
ATOM 629 O O . PRO A 1 87 ? -7.453 8.119 5.729 1.00 98.06 87 PRO A O 1
ATOM 632 N N . VAL A 1 88 ? -7.538 7.203 3.693 1.00 98.81 88 VAL A N 1
ATOM 633 C CA . VAL A 1 88 ? -6.190 6.609 3.756 1.00 98.81 88 VAL A CA 1
ATOM 634 C C . VAL A 1 88 ? -5.181 7.422 2.943 1.00 98.81 88 VAL A C 1
ATOM 636 O O . VAL A 1 88 ? -5.202 7.367 1.717 1.00 98.81 88 VAL A O 1
ATOM 639 N N . HIS A 1 89 ? -4.270 8.146 3.596 1.00 98.81 89 HIS A N 1
ATOM 640 C CA . HIS A 1 89 ? -3.224 8.905 2.913 1.00 98.81 89 HIS A CA 1
ATOM 641 C C . HIS A 1 89 ? -1.983 8.025 2.642 1.00 98.81 89 HIS A C 1
ATOM 643 O O . HIS A 1 89 ? -1.525 7.321 3.548 1.00 98.81 89 HIS A O 1
ATOM 649 N N . PRO A 1 90 ? -1.399 8.048 1.428 1.00 98.75 90 PRO A N 1
ATOM 650 C CA . PRO A 1 90 ? -0.284 7.168 1.071 1.00 98.75 90 PRO A CA 1
ATOM 651 C C . PRO A 1 90 ? 0.977 7.433 1.900 1.00 98.75 90 PRO A C 1
ATOM 653 O O . PRO A 1 90 ? 1.679 6.494 2.253 1.00 98.75 90 PRO A O 1
ATOM 656 N N . ASN A 1 91 ? 1.265 8.689 2.247 1.00 98.75 91 ASN A N 1
ATOM 657 C CA . ASN A 1 91 ? 2.428 9.006 3.074 1.00 98.75 91 ASN A CA 1
ATOM 658 C C . ASN A 1 91 ? 2.106 8.852 4.569 1.00 98.75 91 ASN A C 1
ATOM 660 O O . ASN A 1 91 ? 2.654 7.993 5.245 1.00 98.75 91 ASN A O 1
ATOM 664 N N . ASP A 1 92 ? 1.167 9.657 5.052 1.00 98.62 92 ASP A N 1
ATOM 665 C CA . ASP A 1 92 ? 0.843 9.782 6.475 1.00 98.62 92 ASP A CA 1
ATOM 666 C C . ASP A 1 92 ? 0.315 8.495 7.122 1.00 98.62 92 ASP A C 1
ATOM 668 O O . ASP A 1 92 ? 0.476 8.336 8.327 1.00 98.62 92 ASP A O 1
ATOM 672 N N . HIS A 1 93 ? -0.288 7.574 6.354 1.00 98.81 93 HIS A N 1
ATOM 673 C CA . HIS A 1 93 ? -0.805 6.306 6.886 1.00 98.81 93 HIS A CA 1
ATOM 674 C C . HIS A 1 93 ? -0.040 5.086 6.353 1.00 98.81 93 HIS A C 1
ATOM 676 O O . HIS A 1 93 ? 0.486 4.306 7.142 1.00 98.81 93 HIS A O 1
ATOM 682 N N . VAL A 1 94 ? 0.057 4.903 5.029 1.00 98.88 94 VAL A N 1
ATOM 683 C CA . VAL A 1 94 ? 0.696 3.694 4.455 1.00 98.88 94 VAL A CA 1
ATOM 684 C C . VAL A 1 94 ? 2.221 3.721 4.612 1.00 98.88 94 VAL A C 1
ATOM 686 O O . VAL A 1 94 ? 2.841 2.684 4.834 1.00 98.88 94 VAL A O 1
ATOM 689 N N . ASN A 1 95 ? 2.831 4.905 4.543 1.00 98.81 95 ASN A N 1
ATOM 690 C CA . ASN A 1 95 ? 4.268 5.112 4.739 1.00 98.81 95 ASN A CA 1
ATOM 691 C C . ASN A 1 95 ? 4.616 5.616 6.153 1.00 98.81 95 ASN A C 1
ATOM 693 O O . ASN A 1 95 ? 5.723 6.112 6.371 1.00 98.81 95 ASN A O 1
ATOM 697 N N . MET A 1 96 ? 3.683 5.521 7.106 1.00 98.62 96 MET A N 1
ATOM 698 C CA . MET A 1 96 ? 3.893 5.964 8.483 1.00 98.62 96 MET A CA 1
ATOM 699 C C . MET A 1 96 ? 5.097 5.240 9.102 1.00 98.62 96 MET A C 1
ATOM 701 O O . MET A 1 96 ? 5.212 4.017 9.003 1.00 98.62 96 MET A O 1
ATOM 705 N N . SER A 1 97 ? 5.978 5.999 9.760 1.00 97.94 97 SER A N 1
ATOM 706 C CA . SER A 1 97 ? 7.190 5.489 10.426 1.00 97.94 97 SER A CA 1
ATOM 707 C C . SER A 1 97 ? 8.243 4.871 9.490 1.00 97.94 97 SER A C 1
ATOM 709 O O . SER A 1 97 ? 9.120 4.159 9.969 1.00 97.94 97 SER A O 1
ATOM 711 N N . ALA A 1 98 ? 8.177 5.133 8.180 1.00 97.94 98 ALA A N 1
ATOM 712 C CA . ALA A 1 98 ? 9.067 4.533 7.186 1.00 97.94 98 ALA A CA 1
ATOM 713 C C . ALA A 1 98 ? 9.710 5.572 6.252 1.00 97.94 98 ALA A C 1
ATOM 715 O O . ALA A 1 98 ? 9.159 6.646 5.993 1.00 97.94 98 ALA A O 1
ATOM 716 N N . SER A 1 99 ? 10.855 5.223 5.671 1.00 98.06 99 SER A N 1
ATOM 717 C CA . SER A 1 99 ? 11.522 5.947 4.587 1.00 98.06 99 SER A CA 1
ATOM 718 C C . SER A 1 99 ? 11.594 5.068 3.332 1.00 98.06 99 SER A C 1
ATOM 720 O O . SER A 1 99 ? 11.422 3.856 3.381 1.00 98.06 99 SER A O 1
ATOM 722 N N . SER A 1 100 ? 11.859 5.629 2.151 1.00 96.25 100 SER A N 1
ATOM 723 C CA . SER A 1 100 ? 12.241 4.762 1.021 1.00 96.25 100 SER A CA 1
ATOM 724 C C . SER A 1 100 ? 13.597 4.092 1.254 1.00 96.25 100 SER A C 1
ATOM 726 O O . SER A 1 100 ? 13.851 3.019 0.719 1.00 96.25 100 SER A O 1
ATOM 728 N N . ASN A 1 101 ? 14.455 4.733 2.053 1.00 97.62 101 ASN A N 1
ATOM 729 C CA . ASN A 1 101 ? 15.851 4.343 2.232 1.00 97.62 101 ASN A CA 1
ATOM 730 C C . ASN A 1 101 ? 16.018 3.102 3.118 1.00 97.62 101 ASN A C 1
ATOM 732 O O . ASN A 1 101 ? 17.044 2.441 3.019 1.00 97.62 101 ASN A O 1
ATOM 736 N N . ASP A 1 102 ? 15.032 2.795 3.960 1.00 97.69 102 ASP A N 1
ATOM 737 C CA . ASP A 1 102 ? 14.940 1.564 4.751 1.00 97.69 102 ASP A CA 1
ATOM 738 C C . ASP A 1 102 ? 13.880 0.599 4.189 1.00 97.69 102 ASP A C 1
ATOM 740 O O . ASP A 1 102 ? 14.093 -0.610 4.216 1.00 97.69 102 ASP A O 1
ATOM 744 N N . SER A 1 103 ? 12.789 1.103 3.594 1.00 97.88 103 SER A N 1
ATOM 745 C CA . SER A 1 103 ? 11.731 0.246 3.035 1.00 97.88 103 SER A CA 1
ATOM 746 C C . SER A 1 103 ? 12.159 -0.539 1.799 1.00 97.88 103 SER A C 1
ATOM 748 O O . SER A 1 103 ? 11.841 -1.713 1.699 1.00 97.88 103 SER A O 1
ATOM 750 N N . PHE A 1 104 ? 12.829 0.088 0.826 1.00 98.25 104 PHE A N 1
ATOM 751 C CA . PHE A 1 104 ? 13.230 -0.608 -0.403 1.00 98.25 104 PHE A CA 1
ATOM 752 C C . PHE A 1 104 ? 14.281 -1.719 -0.191 1.00 98.25 104 PHE A C 1
ATOM 754 O O . PHE A 1 104 ? 14.187 -2.729 -0.886 1.00 98.25 104 PHE A O 1
ATOM 761 N N . PRO A 1 105 ? 15.284 -1.573 0.704 1.00 98.12 105 PRO A N 1
ATOM 762 C CA . PRO A 1 105 ? 16.230 -2.658 0.977 1.00 98.12 105 PRO A CA 1
ATOM 763 C C . PRO A 1 105 ? 15.706 -3.772 1.903 1.00 98.12 105 PRO A C 1
ATOM 765 O O . PRO A 1 105 ? 16.397 -4.784 2.017 1.00 98.12 105 PRO A O 1
ATOM 768 N N . THR A 1 106 ? 14.560 -3.589 2.572 1.00 97.25 106 THR A N 1
ATOM 769 C CA . THR A 1 106 ? 13.924 -4.612 3.430 1.00 97.25 106 THR A CA 1
ATOM 770 C C . THR A 1 106 ? 13.186 -5.650 2.589 1.00 97.25 106 THR A C 1
ATOM 772 O O . THR A 1 106 ? 13.347 -6.857 2.878 1.00 97.25 106 THR A O 1
#

Foldseek 3Di:
DPLQLQLLLLVLLLVVLVVCVVVDADVLLSVLLNVLSVCSNVVVCVVQQPDDPPDDPLCQVVLLSSLLSSQQSSCVVVVHHRPPCPPPNSCVRSVPPHDSNVSSVD

Sequence (106 aa):
MPPGVVKAFGILKGAAATVNMKYGLDPKVGEAITQAASEVADGKLMDHFPLVVWQTGSGTQSNMNSNEVISNRAIEIMGGTMGTKKPVHPNDHVNMSASSNDSFPT

Organism: NCBI:txid2070753

InterPro domains:
  IPR005677 Fumarate hydratase, class II [PTHR11444] (1-106)
  IPR008948 L-Aspartase-like [SSF48557] (1-106)
  IPR022761 Fumarate lyase, N-terminal [PF00206] (6-106)
  IPR024083 Fumarase/histidase, N-terminal [G3DSA:1.10.275.10] (1-99)

Secondary structure (DSSP, 8-state):
--HHHHHHHHHHHHHHHHHHTTTT--HHHHHHHHHHHHHHHHTTTGGG----SSS-TT-HHHHHHHHHHHHHHHHHHTT--TTS--S--IIIIITTT--HHHHTT-

pLDDT: mean 98.42, std 0.59, range [96.25, 98.94]

Radius of gyration: 12.46 Å; chains: 1; bounding box: 35×24×33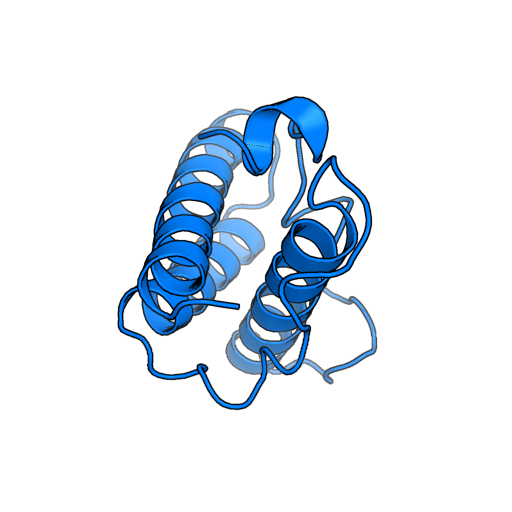 Å